Protein AF-E9HWC3-F1 (afdb_monomer_lite)

Secondary structure (DSSP, 8-state):
-HHHHHHHHHHHHHTTB--EE----SS--SHHHHHHHHHHHHTT--EEEE-HHHHHTS-B-TTT-SBP--TT----EEEE-TTPPPPPTT--PPP--SS-B--EE-

Organism: Daphnia pulex (NCBI:txid6669)

Structure (mmCIF, N/CA/C/O backbone):
data_AF-E9HWC3-F1
#
_entry.id   AF-E9HWC3-F1
#
loop_
_atom_site.group_PDB
_atom_site.id
_atom_site.type_symbol
_atom_site.label_atom_id
_atom_site.label_alt_id
_atom_site.label_comp_id
_atom_site.label_asym_id
_atom_site.label_entity_id
_atom_site.label_seq_id
_atom_site.pdbx_PDB_ins_code
_atom_site.Cartn_x
_atom_site.Cartn_y
_atom_site.Cartn_z
_atom_site.occupancy
_atom_site.B_iso_or_equiv
_atom_site.auth_seq_id
_atom_site.auth_comp_id
_atom_site.auth_asym_id
_atom_site.auth_atom_id
_atom_site.pdbx_PDB_model_num
ATOM 1 N N . ASP A 1 1 ? 6.921 -9.037 2.965 1.00 80.38 1 ASP A N 1
ATOM 2 C CA . ASP A 1 1 ? 6.875 -10.487 3.232 1.00 80.38 1 ASP A CA 1
ATOM 3 C C . ASP A 1 1 ? 5.407 -10.922 3.287 1.00 80.38 1 ASP A C 1
ATOM 5 O O . ASP A 1 1 ? 4.531 -10.059 3.281 1.00 80.38 1 ASP A O 1
ATOM 9 N N . ALA A 1 2 ? 5.124 -12.229 3.305 1.00 85.56 2 ALA A N 1
ATOM 10 C CA . ALA A 1 2 ? 3.748 -12.738 3.294 1.00 85.56 2 ALA A CA 1
ATOM 11 C C . ALA A 1 2 ? 2.947 -12.3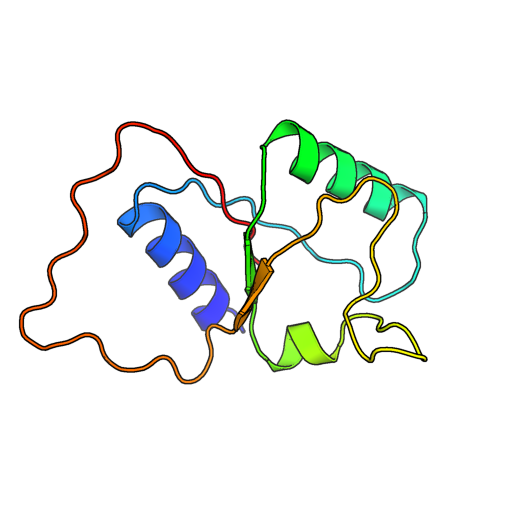62 4.556 1.00 85.56 2 ALA A C 1
ATOM 13 O O . ALA A 1 2 ? 1.740 -12.147 4.472 1.00 85.56 2 ALA A O 1
ATOM 14 N N . ILE A 1 3 ? 3.606 -12.243 5.711 1.00 89.06 3 ILE A N 1
ATOM 15 C CA . ILE A 1 3 ? 2.961 -11.879 6.975 1.00 89.06 3 ILE A CA 1
ATOM 16 C C . ILE A 1 3 ? 2.512 -10.420 6.936 1.00 89.06 3 ILE A C 1
ATOM 18 O O . ILE A 1 3 ? 1.358 -10.137 7.242 1.00 89.06 3 ILE A O 1
ATOM 22 N N . GLY A 1 4 ? 3.369 -9.504 6.488 1.00 87.75 4 GLY A N 1
ATOM 23 C CA . GLY A 1 4 ? 3.037 -8.094 6.304 1.00 87.75 4 GLY A CA 1
ATOM 24 C C . GLY A 1 4 ? 1.842 -7.901 5.372 1.00 87.75 4 GLY A C 1
ATOM 25 O O . GLY A 1 4 ? 0.929 -7.146 5.705 1.00 87.75 4 GLY A O 1
ATOM 26 N N . PHE A 1 5 ? 1.791 -8.646 4.262 1.00 89.44 5 PHE A N 1
ATOM 27 C CA . PHE A 1 5 ? 0.649 -8.624 3.345 1.00 89.44 5 PHE A CA 1
ATOM 28 C C . PHE A 1 5 ? -0.644 -9.104 4.021 1.00 89.44 5 PHE A C 1
ATOM 30 O O . PHE A 1 5 ? -1.663 -8.418 3.957 1.00 89.44 5 PHE A O 1
ATOM 37 N N . ILE A 1 6 ? -0.608 -10.253 4.707 1.00 92.75 6 ILE A N 1
ATOM 38 C CA . ILE A 1 6 ? -1.775 -10.816 5.406 1.00 92.75 6 ILE A CA 1
ATOM 39 C C . ILE A 1 6 ? -2.258 -9.865 6.513 1.00 92.75 6 ILE A C 1
ATOM 41 O O . ILE A 1 6 ? -3.455 -9.593 6.613 1.00 92.75 6 ILE A O 1
ATOM 45 N N . CYS A 1 7 ? -1.342 -9.312 7.310 1.00 91.12 7 CYS A N 1
ATOM 46 C CA . CYS A 1 7 ? -1.656 -8.345 8.360 1.00 91.12 7 CYS A CA 1
ATOM 47 C C . CYS A 1 7 ? -2.295 -7.075 7.789 1.00 91.12 7 CYS A C 1
ATOM 49 O O . CYS A 1 7 ? -3.320 -6.623 8.299 1.00 91.12 7 CYS A O 1
ATOM 51 N N . ALA A 1 8 ? -1.733 -6.519 6.714 1.00 91.50 8 ALA A N 1
ATOM 52 C CA . ALA A 1 8 ? -2.298 -5.357 6.042 1.00 91.50 8 ALA A CA 1
ATOM 53 C C . ALA A 1 8 ? -3.692 -5.672 5.469 1.00 91.50 8 ALA A C 1
ATOM 55 O O . ALA A 1 8 ? -4.623 -4.891 5.665 1.00 91.50 8 ALA A O 1
ATOM 56 N N . PHE A 1 9 ? -3.869 -6.849 4.856 1.00 92.62 9 PHE A N 1
ATOM 57 C CA . PHE A 1 9 ? -5.149 -7.310 4.319 1.00 92.62 9 PHE A CA 1
ATOM 58 C C . PHE A 1 9 ? -6.243 -7.382 5.374 1.00 92.62 9 PHE A C 1
ATOM 60 O O . PHE A 1 9 ? -7.297 -6.754 5.225 1.00 92.62 9 PHE A O 1
ATOM 67 N N . TYR A 1 10 ? -5.988 -8.096 6.467 1.00 91.31 10 TYR A N 1
ATOM 68 C CA . TYR A 1 10 ? -6.958 -8.194 7.549 1.00 91.31 10 TYR A CA 1
ATOM 69 C C . TYR A 1 10 ? -7.146 -6.857 8.264 1.00 91.31 10 TYR A C 1
ATOM 71 O O . TYR A 1 10 ? -8.276 -6.532 8.620 1.00 91.31 10 TYR A O 1
ATOM 79 N N . GLY A 1 11 ? -6.103 -6.034 8.397 1.00 88.81 11 GLY A N 1
ATOM 80 C CA . GLY A 1 11 ? -6.210 -4.674 8.928 1.00 88.81 11 GLY A CA 1
ATOM 81 C C . GLY A 1 11 ? -7.218 -3.818 8.153 1.00 88.81 11 GLY A C 1
ATOM 82 O O . GLY A 1 11 ? -8.046 -3.137 8.760 1.00 88.81 11 GLY A O 1
ATOM 83 N N . CYS A 1 12 ? -7.226 -3.911 6.818 1.00 89.81 12 CYS A N 1
ATOM 84 C CA . CYS A 1 12 ? -8.229 -3.249 5.982 1.00 89.81 12 CY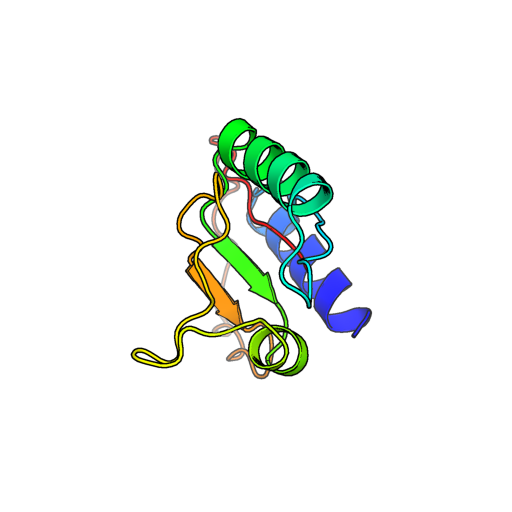S A CA 1
ATOM 85 C C . CYS A 1 12 ? -9.644 -3.754 6.275 1.00 89.81 12 CYS A C 1
ATOM 87 O O . CYS A 1 12 ? -10.539 -2.946 6.529 1.00 89.81 12 CYS A O 1
ATOM 89 N N . LEU A 1 13 ? -9.838 -5.075 6.310 1.00 89.19 13 LEU A N 1
ATOM 90 C CA . LEU A 1 13 ? -11.146 -5.672 6.596 1.00 89.19 13 LEU A CA 1
ATOM 91 C C . LEU A 1 13 ? -11.661 -5.301 7.993 1.00 89.19 13 LEU A C 1
ATOM 93 O O . LEU A 1 13 ? -12.838 -4.964 8.147 1.00 89.19 13 LEU A O 1
ATOM 97 N N . HIS A 1 14 ? -10.783 -5.302 8.997 1.00 85.38 14 HIS A N 1
ATOM 98 C CA . HIS A 1 14 ? -11.104 -4.872 10.357 1.00 85.38 14 HIS A CA 1
ATOM 99 C C . HIS A 1 14 ? -11.532 -3.402 10.411 1.00 85.38 14 HIS A C 1
ATOM 101 O O . HIS A 1 14 ? -12.466 -3.071 11.140 1.00 85.38 14 HIS A O 1
ATOM 107 N N . ALA A 1 15 ? -10.920 -2.540 9.598 1.00 84.31 15 ALA A N 1
ATOM 108 C CA . ALA A 1 15 ? -11.286 -1.131 9.475 1.00 84.31 15 ALA A CA 1
ATOM 109 C C . ALA A 1 15 ? -12.509 -0.873 8.558 1.00 84.31 15 ALA A C 1
ATOM 111 O O . ALA A 1 15 ? -12.896 0.280 8.362 1.00 84.31 15 ALA A O 1
ATOM 112 N N . GLY A 1 16 ? -13.134 -1.916 7.991 1.00 84.25 16 GLY A N 1
ATOM 113 C CA . GLY A 1 16 ? -14.273 -1.781 7.069 1.00 84.25 16 GLY A CA 1
ATOM 114 C C . GLY A 1 16 ? -13.887 -1.264 5.677 1.00 84.25 16 GLY A C 1
ATOM 115 O O . GLY A 1 16 ? -14.703 -0.659 4.981 1.00 84.25 16 GLY A O 1
ATOM 116 N N . VAL A 1 17 ? -12.634 -1.474 5.281 1.00 86.62 17 VAL A N 1
ATOM 117 C CA . VAL A 1 17 ? -12.014 -0.951 4.059 1.00 86.62 17 VAL A CA 1
ATOM 118 C C . VAL A 1 17 ? -11.745 -2.151 3.142 1.00 86.62 17 VAL A C 1
ATOM 120 O O . VAL A 1 17 ? -11.166 -3.139 3.587 1.00 86.62 17 VAL A O 1
ATOM 123 N N . VAL A 1 18 ? -12.176 -2.116 1.877 1.00 88.62 18 VAL A N 1
ATOM 124 C CA . VAL A 1 18 ? -12.016 -3.271 0.962 1.00 88.62 18 VAL A CA 1
ATOM 125 C C . VAL A 1 18 ? -10.640 -3.225 0.297 1.00 88.62 18 VAL A C 1
ATOM 127 O O . VAL A 1 18 ? -10.441 -2.335 -0.536 1.00 88.62 18 VAL A O 1
ATOM 130 N N . PRO A 1 19 ? -9.705 -4.138 0.629 1.00 91.06 19 PRO A N 1
ATOM 131 C CA . PRO A 1 19 ? -8.370 -4.143 0.047 1.00 91.06 19 PRO A CA 1
ATOM 132 C C . PRO A 1 19 ? -8.381 -4.452 -1.451 1.00 91.06 19 PRO A C 1
ATOM 134 O O . PRO A 1 19 ? -9.068 -5.366 -1.901 1.00 91.06 19 PRO A O 1
ATOM 137 N N . VAL A 1 20 ? -7.562 -3.724 -2.211 1.00 91.44 20 VAL A N 1
ATOM 138 C CA . VAL A 1 20 ? -7.258 -4.005 -3.619 1.00 91.44 20 VAL A CA 1
ATOM 139 C C . VAL A 1 20 ? -5.795 -4.455 -3.701 1.00 91.44 20 VAL A C 1
ATOM 141 O O . VAL A 1 20 ? -4.903 -3.602 -3.660 1.00 91.44 20 VAL A O 1
ATOM 144 N N . PRO A 1 21 ? -5.513 -5.770 -3.752 1.00 89.25 21 PRO A N 1
ATOM 145 C CA . PRO A 1 21 ? -4.148 -6.257 -3.886 1.00 89.25 21 PRO A CA 1
ATOM 146 C C . PRO A 1 21 ? -3.619 -5.936 -5.286 1.00 89.25 21 PRO A C 1
ATOM 148 O O . PRO A 1 21 ? -4.253 -6.280 -6.285 1.00 89.25 21 PRO A O 1
ATOM 151 N N . ILE A 1 22 ? -2.470 -5.268 -5.363 1.00 87.25 22 ILE A N 1
ATOM 152 C CA . ILE A 1 22 ? -1.786 -4.984 -6.627 1.00 87.25 22 ILE A CA 1
ATOM 153 C C . ILE A 1 22 ? -0.311 -5.330 -6.501 1.00 87.25 22 ILE A C 1
ATOM 155 O O . ILE A 1 22 ? 0.311 -5.125 -5.461 1.00 87.25 22 ILE A O 1
ATOM 159 N N . GLU A 1 23 ? 0.291 -5.735 -7.609 1.00 83.44 23 GLU A N 1
ATOM 160 C CA . GLU A 1 23 ? 1.739 -5.757 -7.723 1.00 83.44 23 GLU A CA 1
ATOM 161 C C . GLU A 1 23 ? 2.203 -4.430 -8.332 1.00 83.44 23 GLU A C 1
ATOM 163 O O . GLU A 1 23 ? 1.986 -4.155 -9.511 1.00 83.44 23 GLU A O 1
ATOM 168 N N . VAL A 1 24 ? 2.803 -3.553 -7.517 1.00 79.00 24 VAL A N 1
ATOM 169 C CA . VAL A 1 24 ? 3.327 -2.280 -8.038 1.00 79.00 24 VAL A CA 1
ATOM 170 C C . VAL A 1 24 ? 4.500 -2.575 -8.985 1.00 79.00 24 VAL A C 1
ATOM 172 O O . VAL A 1 24 ? 5.403 -3.326 -8.606 1.00 79.00 24 VAL A O 1
ATOM 175 N N . PRO A 1 25 ? 4.536 -1.991 -10.192 1.00 79.06 25 PRO A N 1
ATOM 176 C CA . PRO A 1 25 ? 5.630 -2.215 -11.126 1.00 79.06 25 PRO A CA 1
ATOM 177 C C . PRO A 1 25 ? 6.948 -1.649 -10.575 1.00 79.06 25 PRO A C 1
ATOM 179 O O . PRO A 1 25 ? 7.028 -0.491 -10.165 1.00 79.06 25 PRO A O 1
ATOM 182 N N . LEU A 1 26 ? 7.991 -2.485 -10.561 1.00 76.38 26 LEU A N 1
ATOM 183 C CA . LEU A 1 26 ? 9.344 -2.117 -10.113 1.00 76.38 26 LEU A CA 1
ATOM 184 C C . LEU A 1 26 ? 10.146 -1.366 -11.186 1.00 76.38 26 LEU A C 1
ATOM 186 O O . LEU A 1 26 ? 11.134 -0.707 -10.877 1.00 76.38 26 LEU A O 1
ATOM 190 N N . THR A 1 27 ? 9.718 -1.442 -12.445 1.00 72.56 27 THR A N 1
ATOM 191 C CA . THR A 1 27 ? 10.335 -0.763 -13.588 1.00 72.56 27 THR A CA 1
ATOM 192 C C . THR A 1 27 ? 9.332 0.179 -14.254 1.00 72.56 27 THR A C 1
ATOM 194 O O . THR A 1 27 ? 8.118 0.063 -14.070 1.00 72.56 27 THR A O 1
ATOM 197 N N . ARG A 1 28 ? 9.828 1.154 -15.028 1.00 65.38 28 ARG A N 1
ATOM 198 C CA . ARG A 1 28 ? 8.959 1.985 -15.873 1.00 65.38 28 ARG A CA 1
ATOM 199 C C . ARG A 1 28 ? 8.346 1.083 -16.951 1.00 65.38 28 ARG A C 1
ATOM 201 O O . ARG A 1 28 ? 9.068 0.610 -17.820 1.00 65.38 28 ARG A O 1
ATOM 208 N N . LEU A 1 29 ? 7.043 0.822 -16.867 1.00 67.62 29 LEU A N 1
ATOM 209 C CA . LEU A 1 29 ? 6.297 -0.015 -17.812 1.00 67.62 29 LEU A CA 1
ATOM 210 C C . LEU A 1 29 ? 5.040 0.721 -18.258 1.00 67.62 29 LEU A C 1
ATOM 212 O O . LEU A 1 29 ? 4.355 1.298 -17.418 1.00 67.62 29 LEU A O 1
ATOM 216 N N . ASP A 1 30 ? 4.705 0.666 -19.545 1.00 68.06 30 ASP A N 1
ATOM 217 C CA . ASP A 1 30 ? 3.626 1.486 -20.106 1.00 68.06 30 ASP A CA 1
ATOM 218 C C . ASP A 1 30 ? 2.254 0.800 -20.075 1.00 68.06 30 ASP A C 1
ATOM 220 O O . ASP A 1 30 ? 1.266 1.443 -19.729 1.00 68.06 30 ASP A O 1
ATOM 224 N N . THR A 1 31 ? 2.151 -0.496 -20.386 1.00 73.06 31 THR A N 1
ATOM 225 C CA . THR A 1 31 ? 0.834 -1.152 -20.542 1.00 73.06 31 THR A CA 1
ATOM 226 C C . THR A 1 31 ? 0.263 -1.673 -19.220 1.00 73.06 31 THR A C 1
ATOM 228 O O . THR A 1 31 ? -0.874 -1.357 -18.871 1.00 73.06 31 THR A O 1
ATOM 231 N N . GLY A 1 32 ? 1.057 -2.416 -18.439 1.00 77.75 32 GLY A N 1
ATOM 232 C CA . GLY A 1 32 ? 0.615 -2.964 -17.147 1.00 77.75 32 GLY A CA 1
ATOM 233 C C . GLY A 1 32 ? 0.348 -1.878 -16.099 1.00 77.75 32 GLY A C 1
ATOM 234 O O . GLY A 1 32 ? -0.640 -1.936 -15.369 1.00 77.75 32 GLY A O 1
ATOM 235 N N . SER A 1 33 ? 1.164 -0.817 -16.078 1.00 79.75 33 SER A N 1
ATOM 236 C CA . SER A 1 33 ? 0.946 0.311 -15.164 1.00 79.75 33 SER A CA 1
ATOM 237 C C . SER A 1 33 ? -0.346 1.067 -15.479 1.00 79.75 33 SER A C 1
ATOM 239 O O . SER A 1 33 ? -1.013 1.524 -14.555 1.00 79.75 33 SER A O 1
ATOM 241 N N . GLN A 1 34 ? -0.753 1.159 -16.750 1.00 83.50 34 GLN A N 1
ATOM 242 C CA . GLN A 1 34 ? -2.007 1.810 -17.131 1.00 83.50 34 GLN A CA 1
ATOM 243 C C . GLN A 1 34 ? -3.235 1.033 -16.651 1.00 83.50 34 GLN A C 1
ATOM 245 O O . GLN A 1 34 ? -4.188 1.655 -16.184 1.00 83.50 34 GLN A O 1
ATOM 250 N N . GLN A 1 35 ? -3.209 -0.302 -16.721 1.00 85.31 35 GLN A N 1
ATOM 251 C CA . GLN A 1 35 ? -4.292 -1.147 -16.204 1.00 85.31 35 GLN A CA 1
ATOM 252 C C . GLN A 1 35 ? -4.432 -1.005 -14.687 1.00 85.31 35 GLN A C 1
ATOM 254 O O . GLN A 1 35 ? -5.541 -0.817 -14.186 1.00 85.31 35 GLN A O 1
ATOM 259 N N . ILE A 1 36 ? -3.305 -1.005 -13.969 1.00 87.19 36 ILE A N 1
ATOM 260 C CA . ILE A 1 36 ? -3.302 -0.746 -12.527 1.00 87.19 36 ILE A CA 1
ATOM 261 C C . ILE A 1 36 ? -3.848 0.659 -12.257 1.00 87.19 36 ILE A C 1
ATOM 263 O O . ILE A 1 36 ? -4.767 0.804 -11.462 1.00 87.19 36 ILE A O 1
ATOM 267 N N . GLY A 1 37 ? -3.382 1.686 -12.972 1.00 87.44 37 GLY A N 1
ATOM 268 C CA . GLY A 1 37 ? -3.880 3.057 -12.820 1.00 87.44 37 GLY A CA 1
ATOM 269 C C . GLY A 1 37 ? -5.395 3.163 -13.004 1.00 87.44 37 GLY A C 1
ATOM 270 O O . GLY A 1 37 ? -6.079 3.769 -12.179 1.00 87.44 37 GLY A O 1
ATOM 271 N N . PHE A 1 38 ? -5.941 2.498 -14.026 1.00 87.94 38 PHE A N 1
ATOM 272 C CA . PHE A 1 38 ? -7.387 2.415 -14.237 1.00 87.94 38 PHE A CA 1
ATOM 273 C C . PHE A 1 38 ? -8.109 1.755 -13.057 1.00 87.94 38 PHE A C 1
ATOM 275 O O . PHE A 1 38 ? -9.135 2.272 -12.607 1.00 87.94 38 PHE A O 1
ATOM 282 N N . LEU A 1 39 ? -7.571 0.653 -12.524 1.00 88.06 39 LEU A N 1
ATOM 283 C CA . LEU A 1 39 ? -8.112 -0.013 -11.340 1.00 88.06 39 LEU A CA 1
ATOM 284 C C . LEU A 1 39 ? -8.149 0.946 -10.142 1.00 88.06 39 LEU A C 1
ATOM 286 O O . LEU A 1 39 ? -9.198 1.076 -9.508 1.00 88.06 39 LEU A O 1
ATOM 290 N N . LEU A 1 40 ? -7.049 1.657 -9.872 1.00 88.62 40 LEU A N 1
ATOM 291 C CA . LEU A 1 40 ? -6.934 2.564 -8.725 1.00 88.62 40 LEU A CA 1
ATOM 292 C C . LEU A 1 40 ? -7.926 3.721 -8.801 1.00 88.62 40 LEU A C 1
ATOM 294 O O . LEU A 1 40 ? -8.611 4.009 -7.819 1.00 88.62 40 LEU A O 1
ATOM 298 N N . VAL A 1 41 ? -8.040 4.344 -9.975 1.00 88.25 41 VAL A N 1
ATOM 299 C CA . VAL A 1 41 ? -8.994 5.433 -10.215 1.00 88.25 41 VAL A CA 1
ATOM 300 C C . VAL A 1 41 ? -10.430 4.925 -10.086 1.00 88.25 41 VAL A C 1
ATOM 302 O O . VAL A 1 41 ? -11.220 5.516 -9.352 1.00 88.25 41 VAL A O 1
ATOM 305 N N . SER A 1 42 ? -10.761 3.799 -10.726 1.00 88.81 42 SER A N 1
ATOM 306 C CA . SER A 1 42 ? -12.122 3.235 -10.723 1.00 88.81 42 SER A CA 1
ATOM 307 C C . SER A 1 42 ? -12.586 2.798 -9.332 1.00 88.81 42 SER A C 1
ATOM 309 O O . SER A 1 42 ? -13.782 2.766 -9.050 1.00 88.81 42 SER A O 1
ATOM 311 N N . HIS A 1 43 ? -11.643 2.464 -8.449 1.00 86.56 43 HIS A N 1
ATOM 312 C CA . HIS A 1 43 ? -11.918 2.058 -7.072 1.00 86.56 43 HIS A CA 1
ATOM 313 C C . HIS A 1 43 ? -11.688 3.194 -6.064 1.00 86.56 43 HIS A C 1
ATOM 315 O O . HIS A 1 43 ? -11.817 2.964 -4.864 1.00 86.56 43 HIS A O 1
ATOM 321 N N . GLY A 1 44 ? -11.382 4.412 -6.525 1.00 87.44 44 GLY A N 1
ATOM 322 C CA . GLY A 1 44 ? -11.190 5.577 -5.662 1.00 87.44 44 GLY A CA 1
ATOM 323 C C . GLY A 1 44 ? -10.064 5.396 -4.645 1.00 87.44 44 GLY A C 1
ATOM 324 O O . GLY A 1 44 ? -10.168 5.900 -3.525 1.00 87.44 44 GLY A O 1
ATOM 325 N N . VAL A 1 45 ? -9.016 4.645 -4.994 1.00 89.06 45 VAL A N 1
ATOM 326 C CA . VAL A 1 45 ? -7.960 4.334 -4.034 1.00 89.06 45 VAL A CA 1
ATOM 327 C C . VAL A 1 45 ? -7.045 5.536 -3.821 1.00 89.06 45 VAL A C 1
ATOM 329 O O . VAL A 1 45 ? -6.588 6.174 -4.769 1.00 89.06 45 VAL A O 1
ATOM 332 N N . GLN A 1 46 ? -6.772 5.828 -2.551 1.00 87.56 46 GLN A N 1
ATOM 333 C CA . GLN A 1 46 ? -5.954 6.962 -2.111 1.00 87.56 46 GLN A CA 1
ATOM 334 C C . GLN A 1 46 ? -4.801 6.549 -1.190 1.00 87.56 46 GLN A C 1
ATOM 336 O O . GLN A 1 46 ? -3.885 7.335 -0.981 1.00 87.56 46 GLN A O 1
ATOM 341 N N . VAL A 1 47 ? -4.828 5.336 -0.632 1.00 90.75 47 VAL A N 1
ATOM 342 C CA . VAL A 1 47 ? -3.846 4.849 0.348 1.00 90.75 47 VAL A CA 1
ATOM 343 C C . VAL A 1 47 ? -3.261 3.535 -0.144 1.00 90.75 47 VAL A C 1
ATOM 345 O O . VAL A 1 47 ? -4.016 2.682 -0.605 1.00 90.75 47 VAL A O 1
ATOM 348 N N . A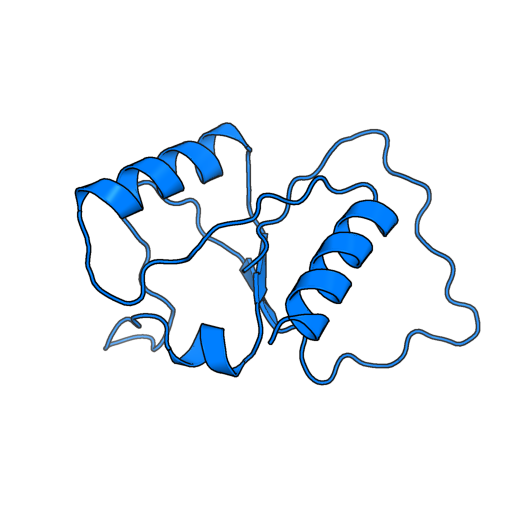LA A 1 48 ? -1.947 3.363 -0.016 1.00 91.69 48 ALA A N 1
ATOM 349 C CA . ALA A 1 48 ? -1.254 2.108 -0.281 1.00 91.69 48 ALA A CA 1
ATOM 350 C C . ALA A 1 48 ? -0.514 1.633 0.968 1.00 91.69 48 ALA A C 1
ATOM 352 O O . ALA A 1 48 ? 0.353 2.342 1.479 1.00 91.69 48 ALA A O 1
ATOM 353 N N . LEU A 1 49 ? -0.856 0.437 1.444 1.00 93.00 49 LEU A N 1
ATOM 354 C CA . LEU A 1 49 ? -0.127 -0.255 2.500 1.00 93.00 49 LEU A CA 1
ATOM 355 C C . LEU A 1 49 ? 1.008 -1.063 1.863 1.00 93.00 49 LEU A C 1
ATOM 357 O O . LEU A 1 49 ? 0.786 -1.784 0.891 1.00 93.00 49 LEU A O 1
ATOM 361 N N . THR A 1 50 ? 2.221 -0.917 2.385 1.00 92.00 50 THR A N 1
ATOM 362 C CA . THR A 1 50 ? 3.424 -1.592 1.877 1.00 92.00 50 THR A CA 1
ATOM 363 C C . THR A 1 50 ? 4.433 -1.766 3.006 1.00 92.00 50 THR A C 1
ATOM 365 O O . THR A 1 50 ? 4.383 -1.041 3.997 1.00 92.00 50 THR A O 1
ATOM 368 N N . SER A 1 51 ? 5.419 -2.648 2.837 1.00 91.50 51 SER A N 1
ATOM 369 C CA . SER A 1 51 ? 6.606 -2.622 3.694 1.00 91.50 51 SER A CA 1
ATOM 370 C C . SER A 1 51 ? 7.658 -1.617 3.209 1.00 91.50 51 SER A C 1
ATOM 372 O O . SER A 1 51 ? 7.653 -1.169 2.054 1.00 91.50 51 SER A O 1
ATOM 374 N N . TYR A 1 52 ? 8.601 -1.295 4.087 1.00 90.69 52 TYR A N 1
ATOM 375 C CA . TYR A 1 52 ? 9.739 -0.414 3.872 1.00 90.69 52 TYR A CA 1
ATOM 376 C C . TYR A 1 52 ? 10.649 -0.924 2.758 1.00 90.69 52 TYR A C 1
ATOM 378 O O . TYR A 1 52 ? 11.128 -0.142 1.935 1.00 90.69 52 TYR A O 1
ATOM 386 N N . ILE A 1 53 ? 10.855 -2.244 2.708 1.00 89.25 53 ILE A N 1
ATOM 387 C CA . ILE A 1 53 ? 11.669 -2.904 1.683 1.00 89.25 53 ILE A CA 1
ATOM 388 C C . ILE A 1 53 ? 11.048 -2.661 0.303 1.00 89.25 53 ILE A C 1
ATOM 390 O O . ILE A 1 53 ? 11.729 -2.188 -0.608 1.00 89.25 53 ILE A O 1
ATOM 394 N N . TYR A 1 54 ? 9.742 -2.901 0.161 1.00 88.38 54 TYR A N 1
ATOM 395 C CA . TYR A 1 54 ? 9.047 -2.701 -1.111 1.00 88.38 54 TYR A CA 1
ATOM 396 C C . TYR A 1 54 ? 8.946 -1.228 -1.502 1.00 88.38 54 TYR A C 1
ATOM 398 O O . TYR A 1 54 ? 9.120 -0.921 -2.680 1.00 88.38 54 TYR A O 1
ATOM 406 N N . LEU A 1 55 ? 8.719 -0.323 -0.541 1.00 89.75 55 LEU A N 1
ATOM 407 C CA . LEU A 1 55 ? 8.654 1.120 -0.789 1.00 89.75 55 LEU A CA 1
ATOM 408 C C . LEU A 1 55 ? 9.994 1.672 -1.295 1.00 89.75 55 LEU A C 1
ATOM 410 O O . LEU A 1 55 ? 10.026 2.500 -2.206 1.00 89.75 55 LEU A O 1
ATOM 414 N N . LYS A 1 56 ? 11.112 1.215 -0.722 1.00 89.38 56 LYS A N 1
ATOM 415 C CA . LYS A 1 56 ? 12.457 1.598 -1.173 1.00 89.38 56 LYS A CA 1
ATOM 416 C C . LYS A 1 56 ? 12.779 1.112 -2.579 1.00 89.38 56 LYS A C 1
ATOM 418 O O . LYS A 1 56 ? 13.501 1.808 -3.284 1.00 89.38 56 LYS A O 1
ATOM 423 N N . GLY A 1 57 ? 12.256 -0.050 -2.965 1.00 87.56 57 GLY A N 1
ATOM 424 C CA . GLY A 1 57 ? 12.453 -0.625 -4.294 1.00 87.56 57 GLY A CA 1
ATOM 425 C C . GLY A 1 57 ? 11.631 0.040 -5.400 1.00 87.56 57 GLY A C 1
ATOM 426 O O . GLY A 1 57 ? 11.795 -0.318 -6.563 1.00 87.56 57 GLY A O 1
ATOM 427 N N . LEU A 1 58 ? 10.737 0.979 -5.071 1.00 87.19 58 LEU A N 1
ATOM 428 C CA . LEU A 1 58 ? 9.951 1.682 -6.080 1.00 87.19 58 LEU A CA 1
ATOM 429 C C . LEU A 1 58 ? 10.783 2.734 -6.818 1.00 87.19 58 LEU A C 1
ATOM 431 O O . LEU A 1 58 ? 11.636 3.384 -6.206 1.00 87.19 58 LEU A O 1
ATOM 435 N N . PRO A 1 59 ? 10.498 2.976 -8.110 1.00 86.19 59 PRO A N 1
ATOM 436 C CA . PRO A 1 59 ? 11.140 4.057 -8.834 1.00 86.19 59 PRO A CA 1
ATOM 437 C C . PRO A 1 59 ? 10.824 5.405 -8.176 1.00 86.19 59 PRO A C 1
ATOM 439 O O . PRO A 1 59 ? 9.665 5.709 -7.879 1.00 86.19 59 PRO A O 1
ATOM 442 N N . LYS A 1 60 ? 11.854 6.227 -7.975 1.00 87.69 60 LYS A N 1
ATOM 443 C CA . LYS A 1 60 ? 11.750 7.548 -7.347 1.00 87.69 60 LYS A CA 1
ATOM 444 C C . LYS A 1 60 ? 12.188 8.652 -8.294 1.00 87.69 60 LYS A C 1
ATOM 446 O O . LYS A 1 60 ? 13.030 8.444 -9.168 1.00 87.69 60 LYS A O 1
ATOM 451 N N . THR A 1 61 ? 11.606 9.828 -8.121 1.00 83.19 61 THR A N 1
ATOM 452 C CA . THR A 1 61 ? 11.995 11.029 -8.856 1.00 83.19 61 THR A CA 1
ATOM 453 C C . THR A 1 61 ? 13.372 11.474 -8.376 1.00 83.19 61 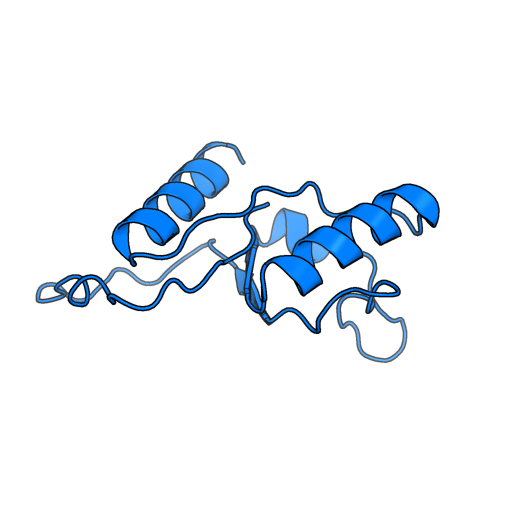THR A C 1
ATOM 455 O O . THR A 1 61 ? 13.583 11.634 -7.177 1.00 83.19 61 THR A O 1
ATOM 458 N N . THR A 1 62 ? 14.308 11.702 -9.299 1.00 80.69 62 THR A N 1
ATOM 459 C CA . THR A 1 62 ? 15.693 12.088 -8.976 1.00 80.69 62 THR A CA 1
ATOM 460 C C . THR A 1 62 ? 15.784 13.406 -8.200 1.00 80.69 62 THR A C 1
ATOM 462 O O . THR A 1 62 ? 16.713 13.595 -7.427 1.00 80.69 62 THR A O 1
ATOM 465 N N . SER A 1 63 ? 14.817 14.308 -8.383 1.00 81.62 63 SER A N 1
ATOM 466 C CA . SER A 1 63 ? 14.794 15.638 -7.768 1.00 81.62 63 SER A CA 1
ATOM 467 C C . SER A 1 63 ? 14.153 15.690 -6.375 1.00 81.62 63 SER A C 1
ATOM 469 O O . SER A 1 63 ? 14.620 16.458 -5.544 1.00 81.62 63 SER A O 1
ATOM 471 N N . SER A 1 64 ? 13.106 14.901 -6.099 1.00 81.25 64 SER A N 1
ATOM 472 C CA . SER A 1 64 ? 12.377 14.938 -4.814 1.00 81.25 64 SER A CA 1
ATOM 473 C C . SER A 1 64 ? 12.553 13.689 -3.948 1.00 81.25 64 SER A C 1
ATOM 475 O O . SER A 1 64 ? 12.189 13.698 -2.775 1.00 81.25 64 SER A O 1
ATOM 477 N N . GLY A 1 65 ? 13.068 12.586 -4.504 1.00 80.94 65 GLY A N 1
ATOM 478 C CA . GLY A 1 65 ? 13.138 11.294 -3.813 1.00 80.94 65 GLY A CA 1
ATOM 479 C C . GLY A 1 65 ? 11.771 10.642 -3.553 1.00 80.94 65 GLY A C 1
ATOM 480 O O . GLY A 1 65 ? 11.707 9.572 -2.940 1.00 80.94 65 GLY A O 1
ATOM 481 N N . GLU A 1 66 ? 10.681 11.253 -4.023 1.00 84.31 66 GLU A N 1
ATOM 482 C CA . GLU A 1 66 ? 9.330 10.703 -3.938 1.00 84.31 66 GLU A CA 1
ATOM 483 C C . GLU A 1 66 ? 9.128 9.600 -4.976 1.00 84.31 66 GLU A C 1
ATOM 485 O O . GLU A 1 66 ? 9.719 9.638 -6.058 1.00 84.31 66 GLU A O 1
ATOM 490 N N . VAL A 1 67 ? 8.263 8.630 -4.666 1.00 84.81 67 VAL A N 1
ATOM 491 C CA . VAL A 1 67 ? 7.851 7.598 -5.628 1.00 84.81 67 VAL A CA 1
ATOM 492 C C . VAL A 1 67 ? 7.273 8.278 -6.867 1.00 84.81 67 VAL A C 1
ATOM 494 O O . VAL A 1 67 ? 6.450 9.187 -6.743 1.00 84.81 67 VAL A O 1
ATOM 497 N N . ILE A 1 68 ? 7.709 7.856 -8.056 1.00 83.50 68 ILE A N 1
ATOM 498 C CA . ILE A 1 68 ? 7.237 8.461 -9.302 1.00 83.50 68 ILE A CA 1
ATOM 499 C C . ILE A 1 68 ? 5.713 8.358 -9.404 1.00 83.50 68 ILE A C 1
ATOM 501 O O . ILE A 1 68 ? 5.112 7.325 -9.098 1.00 83.50 68 ILE A O 1
ATOM 505 N N . ALA A 1 69 ? 5.079 9.424 -9.885 1.00 76.00 69 ALA A N 1
ATOM 506 C CA . ALA A 1 69 ? 3.680 9.360 -10.269 1.00 76.00 69 ALA A CA 1
ATOM 507 C C . ALA A 1 69 ? 3.571 8.573 -11.582 1.00 76.00 69 ALA A C 1
ATOM 509 O O . ALA A 1 69 ? 3.995 9.039 -12.642 1.00 76.00 69 ALA A O 1
ATOM 510 N N . PHE A 1 70 ? 3.019 7.365 -11.518 1.00 76.94 70 PHE A N 1
ATOM 511 C CA . PHE A 1 70 ? 2.709 6.594 -12.716 1.00 76.94 70 PHE A CA 1
ATOM 512 C C . PHE A 1 70 ? 1.558 7.260 -13.481 1.00 76.94 70 PHE A C 1
ATOM 514 O O . PHE A 1 70 ? 0.607 7.791 -12.899 1.00 76.94 70 PHE A O 1
ATOM 521 N N . LYS A 1 71 ? 1.624 7.234 -14.814 1.00 77.69 71 LYS A N 1
ATOM 522 C CA . LYS A 1 71 ? 0.584 7.822 -15.666 1.00 77.69 71 LYS A CA 1
ATOM 523 C C . LYS A 1 71 ? -0.771 7.168 -15.356 1.00 77.69 71 LYS A C 1
ATOM 525 O O . LYS A 1 71 ? -0.867 5.946 -15.327 1.00 77.69 71 LYS A O 1
ATOM 530 N N . ARG A 1 72 ? -1.820 7.981 -15.171 1.00 80.31 72 ARG A N 1
ATOM 531 C CA . ARG A 1 72 ? -3.192 7.567 -14.787 1.00 80.31 72 ARG A CA 1
ATOM 532 C C . ARG A 1 72 ? -3.347 6.987 -13.374 1.00 80.31 72 ARG A C 1
ATOM 534 O O . ARG A 1 72 ? -4.439 6.537 -13.048 1.00 80.31 72 ARG A O 1
ATOM 541 N N . TRP A 1 73 ? -2.315 6.999 -12.534 1.00 85.06 73 TRP A N 1
ATOM 542 C CA . TRP A 1 73 ? -2.484 6.648 -11.125 1.00 85.06 73 TRP A CA 1
ATOM 543 C C . TRP A 1 73 ? -3.000 7.857 -10.347 1.00 85.06 73 TRP A C 1
ATOM 545 O O . TRP A 1 73 ? -2.638 9.000 -10.633 1.00 85.06 73 TRP A O 1
ATOM 555 N N . THR A 1 74 ? -3.835 7.606 -9.343 1.00 84.38 74 THR A N 1
ATOM 556 C CA . THR A 1 74 ? -4.135 8.607 -8.318 1.00 84.38 74 THR A CA 1
ATOM 557 C C . THR A 1 74 ? -2.877 8.873 -7.489 1.00 84.38 74 THR A C 1
ATOM 559 O O . THR A 1 74 ? -2.004 8.011 -7.361 1.00 84.38 74 THR A O 1
ATOM 562 N N . LYS A 1 75 ? -2.754 10.073 -6.908 1.00 85.62 75 LYS A N 1
ATOM 563 C CA . LYS A 1 75 ? -1.687 10.333 -5.935 1.00 85.62 75 LYS A CA 1
ATOM 564 C C . LYS A 1 75 ? -1.941 9.463 -4.702 1.00 85.62 75 LYS A C 1
ATOM 566 O O . LYS A 1 75 ? -2.892 9.709 -3.966 1.00 85.62 75 LYS A O 1
ATOM 571 N N . LEU A 1 76 ? -1.100 8.451 -4.502 1.00 87.88 76 LEU A N 1
ATOM 572 C CA . LEU A 1 76 ? -1.209 7.528 -3.377 1.00 87.88 76 LEU A CA 1
ATOM 573 C C . LEU A 1 76 ? -0.496 8.072 -2.140 1.00 87.88 76 LEU A C 1
ATOM 575 O O . LEU A 1 76 ? 0.636 8.553 -2.215 1.00 87.88 76 LEU A O 1
ATOM 579 N N . HIS A 1 77 ? -1.148 7.936 -0.991 1.00 90.25 77 HIS A N 1
ATOM 580 C CA . HIS A 1 77 ? -0.533 8.069 0.318 1.00 90.25 77 HIS A CA 1
ATOM 581 C C . HIS A 1 77 ? 0.074 6.721 0.726 1.00 90.25 77 HIS A C 1
ATOM 583 O O . HIS A 1 77 ? -0.648 5.754 0.980 1.00 90.25 77 HIS A O 1
ATOM 589 N N . TRP A 1 78 ? 1.403 6.652 0.758 1.00 89.50 78 TRP A N 1
ATOM 590 C CA . TRP A 1 78 ? 2.139 5.438 1.102 1.00 89.50 78 TRP A CA 1
ATOM 591 C C . TRP A 1 78 ? 2.225 5.278 2.620 1.00 89.50 78 TRP A C 1
ATOM 593 O O . TRP A 1 78 ? 2.784 6.128 3.311 1.00 89.50 78 TRP A O 1
ATOM 603 N N . CYS A 1 79 ? 1.703 4.171 3.132 1.00 91.69 79 CYS A N 1
ATOM 604 C CA . CYS A 1 79 ? 1.768 3.799 4.537 1.00 91.69 79 CYS A CA 1
ATOM 605 C C . CYS A 1 79 ? 2.672 2.577 4.689 1.00 91.69 79 CYS A C 1
ATOM 607 O O . CYS A 1 79 ? 2.405 1.520 4.116 1.00 91.69 79 CYS A O 1
ATOM 609 N N . VAL A 1 80 ? 3.733 2.734 5.477 1.00 92.06 80 VAL A N 1
ATOM 610 C CA . VAL A 1 80 ? 4.651 1.645 5.805 1.00 92.06 80 VAL A CA 1
ATOM 611 C C . VAL A 1 80 ? 4.082 0.850 6.976 1.00 92.06 80 VAL A C 1
ATOM 613 O O . VAL A 1 80 ? 3.754 1.435 8.005 1.00 92.06 80 VAL A O 1
ATOM 616 N N . THR A 1 81 ? 3.945 -0.464 6.816 1.00 91.00 81 THR A N 1
ATOM 617 C CA . THR A 1 81 ? 3.374 -1.356 7.842 1.00 91.00 81 THR A CA 1
ATOM 618 C C . THR A 1 81 ? 4.424 -2.006 8.746 1.00 91.00 81 THR A C 1
ATOM 620 O O . THR A 1 81 ? 4.080 -2.838 9.580 1.00 91.00 81 THR A O 1
ATOM 623 N N . ASP A 1 82 ? 5.701 -1.655 8.598 1.00 90.12 82 ASP A N 1
ATOM 624 C CA . ASP A 1 82 ? 6.776 -2.106 9.485 1.00 90.12 82 ASP A CA 1
ATOM 625 C C . ASP A 1 82 ? 6.825 -1.278 10.768 1.00 90.12 82 ASP A C 1
ATOM 627 O O . ASP A 1 82 ? 6.605 -0.067 10.745 1.00 90.12 82 ASP A O 1
ATOM 631 N N . ASN A 1 83 ? 7.202 -1.923 11.874 1.00 85.88 83 ASN A N 1
ATOM 632 C CA . ASN A 1 83 ? 7.449 -1.272 13.166 1.00 85.88 83 ASN A CA 1
ATOM 633 C C . ASN A 1 83 ? 6.288 -0.377 13.638 1.00 85.88 83 ASN A C 1
ATOM 635 O O . ASN A 1 83 ? 6.511 0.689 14.215 1.00 85.88 83 ASN A O 1
ATOM 639 N N . LEU A 1 84 ? 5.047 -0.798 13.372 1.00 84.25 84 LEU A N 1
ATOM 640 C CA . LEU A 1 84 ? 3.862 -0.095 13.850 1.00 84.25 84 LEU A CA 1
ATOM 641 C C . LEU A 1 84 ? 3.884 -0.007 15.379 1.00 84.25 84 LEU A C 1
ATOM 643 O O . LEU A 1 84 ? 4.267 -0.948 16.074 1.00 84.25 84 LEU A O 1
ATOM 647 N N . ILE A 1 85 ? 3.452 1.140 15.895 1.00 87.00 85 ILE A N 1
ATOM 648 C CA . ILE A 1 85 ? 3.305 1.345 17.333 1.00 87.00 85 ILE A CA 1
ATOM 649 C C . ILE A 1 85 ? 2.183 0.430 17.819 1.00 87.00 85 ILE A C 1
ATOM 651 O O . ILE A 1 85 ? 1.127 0.343 17.188 1.00 87.00 85 ILE A O 1
ATOM 655 N N . ASN A 1 86 ? 2.410 -0.239 18.949 1.00 86.69 86 ASN A N 1
ATOM 656 C CA . ASN A 1 86 ? 1.363 -1.022 19.587 1.00 86.69 86 ASN A CA 1
ATOM 657 C C . ASN A 1 86 ? 0.150 -0.126 19.869 1.00 86.69 86 ASN A C 1
ATOM 659 O O . ASN A 1 86 ? 0.323 0.986 20.381 1.00 86.69 86 ASN A O 1
ATOM 663 N N . PRO A 1 87 ? -1.072 -0.588 19.561 1.00 83.56 87 PRO A N 1
ATOM 664 C CA . PRO A 1 87 ? -2.254 0.180 19.895 1.00 83.56 87 PRO A CA 1
ATOM 665 C C . PRO A 1 87 ? -2.334 0.392 21.421 1.00 83.56 87 PRO A C 1
ATOM 667 O O . PRO A 1 87 ? -1.831 -0.437 22.190 1.00 83.56 87 PRO A O 1
ATOM 670 N N . PRO A 1 88 ? -2.965 1.488 21.879 1.00 89.06 88 PRO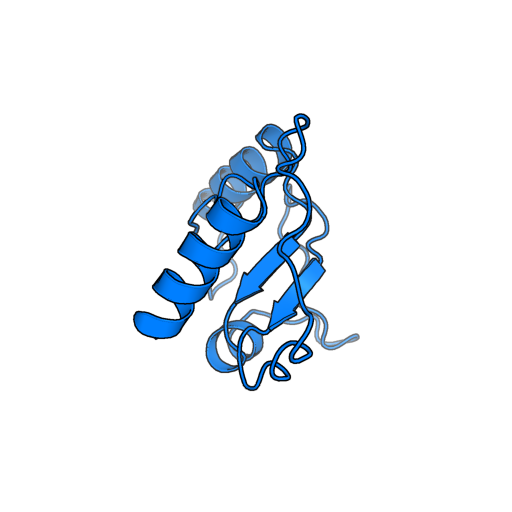 A N 1
ATOM 671 C CA . PRO A 1 88 ? -3.280 1.690 23.292 1.00 89.06 88 PRO A CA 1
ATOM 672 C C . PRO A 1 88 ? -4.013 0.483 23.900 1.00 89.06 88 PRO A C 1
ATOM 674 O O . PRO A 1 88 ? -4.741 -0.222 23.203 1.00 89.06 88 PRO A O 1
ATOM 677 N N . LYS A 1 89 ? -3.856 0.244 25.210 1.00 90.88 89 LYS A N 1
ATOM 678 C CA . LYS A 1 89 ? -4.498 -0.901 25.896 1.00 90.88 89 LYS A CA 1
ATOM 679 C C . LYS A 1 89 ? -6.027 -0.855 25.840 1.00 90.88 89 LYS A C 1
ATOM 681 O O . LYS A 1 89 ? -6.675 -1.893 25.866 1.00 90.88 89 LYS A O 1
ATOM 686 N N . ASP A 1 90 ? -6.577 0.346 25.797 1.00 91.06 90 ASP A N 1
ATOM 687 C CA . ASP A 1 90 ? -7.996 0.670 25.710 1.00 91.06 90 ASP A CA 1
ATOM 688 C C . ASP A 1 90 ? -8.469 0.873 24.263 1.00 91.06 90 ASP A C 1
ATOM 690 O O . ASP A 1 90 ? -9.604 1.296 24.034 1.00 91.06 90 ASP A O 1
ATOM 694 N N . TRP A 1 91 ? -7.618 0.572 23.275 1.00 87.31 91 TRP A N 1
ATOM 695 C CA . TRP A 1 91 ? -7.980 0.713 21.875 1.00 87.31 91 TRP A CA 1
ATOM 696 C C . TRP A 1 91 ? -9.168 -0.180 21.534 1.00 87.31 91 TRP A C 1
ATOM 698 O O . TRP A 1 91 ? -9.157 -1.394 21.749 1.00 87.31 91 TRP A O 1
ATOM 708 N N . GLN A 1 92 ? -10.179 0.436 20.936 1.00 81.88 92 GLN A N 1
ATOM 709 C CA . GLN A 1 92 ? -11.301 -0.261 20.338 1.00 81.88 92 GLN A CA 1
ATOM 710 C C . GLN A 1 92 ? -11.298 0.010 18.836 1.00 81.88 92 GLN A C 1
ATOM 712 O O . GLN A 1 92 ? -11.025 1.143 18.419 1.00 81.88 92 GLN A O 1
ATOM 717 N N . PRO A 1 93 ? -11.609 -0.999 18.005 1.00 74.94 93 PRO A N 1
ATOM 718 C CA . PRO A 1 93 ? -11.744 -0.774 16.580 1.00 74.94 93 PRO A CA 1
ATOM 719 C C . PRO A 1 93 ? -12.846 0.262 16.332 1.00 74.94 93 PRO A C 1
ATOM 721 O O . PRO A 1 93 ? -13.902 0.190 16.971 1.00 74.94 93 PRO A O 1
ATOM 724 N N . PRO A 1 94 ? -12.641 1.212 15.401 1.00 72.62 94 PRO A N 1
ATOM 725 C CA . PRO A 1 94 ? -13.695 2.129 15.003 1.00 72.62 94 PRO A CA 1
ATOM 726 C C . PRO A 1 94 ? -14.956 1.348 14.607 1.00 72.62 94 PRO A C 1
ATOM 728 O O . PRO A 1 94 ? -14.840 0.275 14.000 1.00 72.62 94 PRO A O 1
ATOM 731 N N . PRO A 1 95 ? -16.163 1.871 14.889 1.00 72.19 95 PRO A N 1
ATOM 732 C CA . PRO A 1 95 ? -17.390 1.277 14.381 1.00 72.19 95 PRO A CA 1
ATOM 733 C C . PRO A 1 95 ? -17.268 1.105 12.868 1.00 72.19 95 PRO A C 1
ATOM 735 O O . PRO A 1 95 ? -16.848 2.038 12.179 1.00 72.19 95 PRO A O 1
ATOM 738 N N . LYS A 1 96 ? -17.614 -0.081 12.349 1.00 66.38 96 LYS A N 1
ATOM 739 C CA . LYS A 1 96 ? -17.520 -0.372 10.913 1.00 66.38 96 LYS A CA 1
ATOM 740 C C . LYS A 1 96 ? -18.236 0.734 10.135 1.00 66.38 96 LYS A C 1
ATOM 742 O O . LYS A 1 96 ? -19.455 0.888 10.242 1.00 66.38 96 LYS A O 1
ATOM 747 N N . LEU A 1 97 ? -17.471 1.528 9.388 1.00 57.66 97 LEU A N 1
ATOM 748 C CA . LEU A 1 97 ? -18.018 2.613 8.583 1.00 57.66 97 LEU A CA 1
ATOM 749 C C . LEU A 1 97 ? -18.945 2.005 7.525 1.00 57.66 97 LEU A C 1
ATOM 751 O O . LEU A 1 97 ? -18.554 1.098 6.796 1.00 57.66 97 LEU A O 1
ATOM 755 N N . ARG A 1 98 ? -20.175 2.520 7.414 1.00 53.75 98 ARG A N 1
ATOM 756 C CA . ARG A 1 98 ? -21.111 2.128 6.340 1.00 53.75 98 ARG A CA 1
ATOM 757 C C . ARG A 1 98 ? -20.656 2.620 4.956 1.00 53.75 98 ARG A C 1
ATOM 759 O O . ARG A 1 98 ? -21.180 2.163 3.946 1.00 53.75 98 ARG A O 1
ATOM 766 N N . THR A 1 99 ? -19.669 3.518 4.905 1.00 54.34 99 THR A N 1
ATOM 767 C CA . THR A 1 99 ? -19.089 4.058 3.670 1.00 54.34 99 THR A CA 1
ATOM 768 C C . THR A 1 99 ? -17.762 3.364 3.369 1.00 54.34 99 THR A C 1
ATOM 770 O O . THR A 1 99 ? -16.763 3.598 4.048 1.00 54.34 99 THR A O 1
ATOM 773 N N . ILE A 1 100 ? -17.757 2.520 2.336 1.00 55.28 100 ILE A N 1
ATOM 774 C CA . ILE A 1 100 ? -16.598 1.741 1.885 1.00 55.28 100 ILE A CA 1
ATOM 775 C C . ILE A 1 100 ? -15.484 2.692 1.423 1.00 55.28 100 ILE A C 1
ATOM 777 O O . ILE A 1 100 ? -15.588 3.310 0.364 1.00 55.28 100 ILE A O 1
ATOM 781 N N . ARG A 1 101 ? -14.389 2.779 2.182 1.00 60.44 101 ARG A N 1
ATOM 782 C CA . ARG A 1 101 ? -13.095 3.230 1.644 1.00 60.44 101 ARG A CA 1
ATOM 783 C C . ARG A 1 101 ? -12.371 1.997 1.077 1.00 60.44 101 ARG A C 1
ATOM 785 O O . ARG A 1 101 ? -12.669 0.876 1.487 1.00 60.44 101 ARG A O 1
ATOM 792 N N . ARG A 1 102 ? -11.474 2.158 0.099 1.00 61.31 102 ARG A N 1
ATOM 793 C CA . ARG A 1 102 ? -10.746 1.046 -0.550 1.00 61.31 102 ARG A CA 1
ATOM 794 C C . ARG A 1 102 ? -9.242 1.339 -0.507 1.00 61.31 102 ARG A C 1
ATOM 796 O O . ARG A 1 102 ? -8.829 2.298 -1.158 1.00 61.31 102 ARG A O 1
ATOM 803 N N . PRO A 1 103 ? -8.420 0.619 0.275 1.00 55.28 103 PRO A N 1
ATOM 804 C CA . PRO A 1 103 ? -6.975 0.800 0.309 1.00 55.28 103 PRO A CA 1
ATOM 805 C C . PRO A 1 103 ? -6.282 -0.190 -0.654 1.00 55.28 103 PRO A C 1
ATOM 807 O O . PRO A 1 103 ? -6.798 -1.264 -0.961 1.00 55.28 103 PRO A O 1
ATOM 810 N N . ILE A 1 104 ? -5.092 0.143 -1.136 1.00 62.12 104 ILE A N 1
ATOM 811 C CA . ILE A 1 104 ? -4.239 -0.790 -1.879 1.00 62.12 104 ILE A CA 1
ATOM 812 C C . ILE A 1 104 ? -3.417 -1.614 -0.893 1.00 62.12 104 ILE A C 1
ATOM 814 O O . ILE A 1 104 ? -2.903 -1.068 0.087 1.00 62.12 104 ILE A O 1
ATOM 818 N N . LEU A 1 105 ? -3.225 -2.892 -1.210 1.00 56.53 105 LEU A N 1
ATOM 819 C CA . LEU A 1 105 ? -2.216 -3.738 -0.580 1.00 56.53 105 LEU A CA 1
ATOM 820 C C . LEU A 1 105 ? -1.141 -4.119 -1.587 1.00 56.53 105 LEU A C 1
ATOM 822 O O . LEU A 1 105 ? -1.469 -4.466 -2.725 1.00 56.53 105 LEU A O 1
ATOM 826 N N . ARG A 1 106 ? 0.111 -4.118 -1.139 1.00 52.28 106 ARG A N 1
ATOM 827 C CA . ARG A 1 106 ? 1.231 -4.738 -1.839 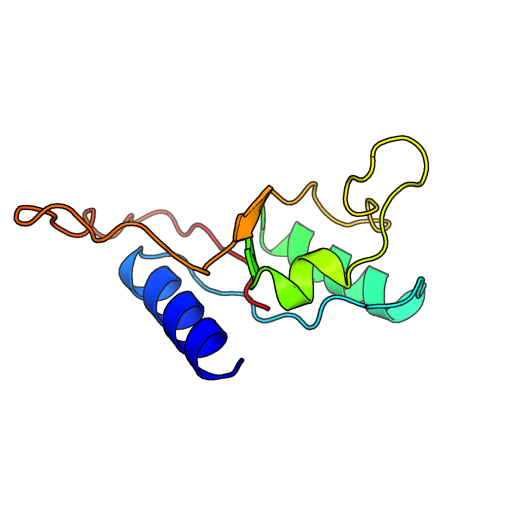1.00 52.28 106 ARG A CA 1
ATOM 828 C C . ARG A 1 106 ? 2.011 -5.638 -0.892 1.00 52.28 106 ARG A C 1
ATOM 830 O O . ARG A 1 106 ? 2.278 -5.192 0.246 1.00 52.28 106 ARG A O 1
#

Sequence (106 aa):
DAIGFICAFYGCLHAGVVPVPIEVPLTRLDTGSQQIGFLLVSHGVQVALTSYIYLKGLPKTTSSGEVIAFKRWTKLHWCVTDNLINPPKDWQPPPKLRTIRRPILR

Foldseek 3Di:
DVVQLVCVCVVCVLLLAHEDEDDDDLDDDDPRLQVVLCVCVVQVEAEEEDAPVVLQSADADPPPRHHDDRPSHDHHDYDHSPPDDDDPPPDDRPDNDPDHHYYYYD

pLDDT: mean 82.47, std 10.25, range [52.28, 93.0]

InterPro domains:
  IPR042099 ANL, N-terminal domain [G3DSA:3.40.50.12780] (1-100)

Radius of gyration: 14.69 Å; chains: 1; bounding box: 37×28×46 Å